Protein AF-A0AAN6J812-F1 (afdb_monomer_lite)

Organism: NCBI:txid329885

Radius of gyration: 15.07 Å; chains: 1; bounding box: 38×37×43 Å

Sequence (116 aa):
MFALNRSFHGETGRAHHDFEVKGHWKMIGSRSTVTFKNASDGTDVELEVKGDWMDKSADITFAGREVAKISRSFFNVRQLMGDSQSYQVTVAPNVDLSLIAAICVSLDEQQEEAKK

pLDDT: mean 70.8, std 16.21, range [29.94, 94.88]

Structure (mmCIF, N/CA/C/O backbone):
data_AF-A0AAN6J812-F1
#
_entry.id   AF-A0AAN6J812-F1
#
loop_
_atom_site.group_PDB
_atom_site.id
_atom_site.type_symbol
_atom_site.label_atom_id
_atom_site.label_alt_id
_atom_site.label_comp_id
_atom_site.label_asym_id
_atom_site.label_entity_id
_atom_site.label_seq_id
_atom_site.pdbx_PDB_ins_code
_atom_site.Cartn_x
_atom_site.Cartn_y
_atom_site.Cartn_z
_atom_site.occupancy
_atom_site.B_iso_or_equiv
_atom_site.auth_seq_id
_atom_site.auth_comp_id
_atom_site.auth_asym_id
_atom_site.auth_atom_id
_atom_site.pdbx_PDB_model_num
ATOM 1 N N . MET A 1 1 ? -13.532 25.525 1.239 1.00 36.16 1 MET A N 1
ATOM 2 C CA . MET A 1 1 ? -13.025 24.347 1.970 1.00 36.16 1 MET A CA 1
ATOM 3 C C . MET A 1 1 ? -11.851 23.811 1.165 1.00 36.16 1 MET A C 1
ATOM 5 O O . MET A 1 1 ? -12.066 23.210 0.123 1.00 36.16 1 MET A O 1
ATOM 9 N N . PHE A 1 2 ? -10.627 24.192 1.531 1.00 29.94 2 PHE A N 1
ATOM 10 C CA . PHE A 1 2 ? -9.415 23.796 0.810 1.00 29.94 2 PHE A CA 1
ATOM 11 C C . PHE A 1 2 ? -8.985 22.423 1.334 1.00 29.94 2 PHE A C 1
ATOM 13 O O . PHE A 1 2 ? -8.663 22.304 2.511 1.00 29.94 2 PHE A O 1
ATOM 20 N N . ALA A 1 3 ? -9.048 21.385 0.498 1.00 38.84 3 ALA A N 1
ATOM 21 C CA . ALA A 1 3 ? -8.499 20.076 0.840 1.00 38.84 3 ALA A CA 1
ATOM 22 C C . ALA A 1 3 ? -6.969 20.187 0.839 1.00 38.84 3 ALA A C 1
ATOM 24 O O . ALA A 1 3 ? -6.370 20.517 -0.188 1.00 38.84 3 ALA A O 1
ATOM 25 N N . LEU A 1 4 ? -6.340 19.973 1.994 1.00 42.50 4 LEU A N 1
ATOM 26 C CA . LEU A 1 4 ? -4.889 19.924 2.097 1.00 42.50 4 LEU A CA 1
ATOM 27 C C . LEU A 1 4 ? -4.440 18.551 1.575 1.00 42.50 4 LEU A C 1
ATOM 29 O O . LEU A 1 4 ? -4.399 17.573 2.312 1.00 42.50 4 LEU A O 1
ATOM 33 N N . ASN A 1 5 ? -4.175 18.463 0.272 1.00 51.84 5 ASN A N 1
ATOM 34 C CA . ASN A 1 5 ? -3.677 17.245 -0.365 1.00 51.84 5 ASN A CA 1
ATOM 35 C C . ASN A 1 5 ? -2.227 17.007 0.088 1.00 51.84 5 ASN A C 1
ATOM 37 O O . ASN A 1 5 ? -1.296 17.470 -0.571 1.00 51.84 5 ASN A O 1
ATOM 41 N N . ARG A 1 6 ? -2.010 16.347 1.233 1.00 58.78 6 ARG A N 1
ATOM 42 C CA . ARG A 1 6 ? -0.656 15.929 1.619 1.00 58.78 6 ARG A CA 1
ATOM 43 C C . ARG A 1 6 ? -0.224 14.736 0.780 1.00 58.78 6 ARG A C 1
ATOM 45 O O . ARG A 1 6 ? -0.873 13.692 0.762 1.00 58.78 6 ARG A O 1
ATOM 52 N N . SER A 1 7 ? 0.894 14.912 0.096 1.00 63.38 7 SER A N 1
ATOM 53 C CA . SER A 1 7 ? 1.699 13.845 -0.484 1.00 63.38 7 SER A CA 1
ATOM 54 C C . SER A 1 7 ? 2.796 13.457 0.500 1.00 63.38 7 SER A C 1
ATOM 56 O O . SER A 1 7 ? 3.420 14.332 1.100 1.00 63.38 7 SER A O 1
ATOM 58 N N . PHE A 1 8 ? 3.049 12.160 0.635 1.00 70.75 8 PHE A N 1
ATOM 59 C CA . PHE A 1 8 ? 4.192 11.645 1.380 1.00 70.75 8 PHE A CA 1
ATOM 60 C C . PHE A 1 8 ? 5.271 11.242 0.375 1.00 70.75 8 PHE A C 1
ATOM 62 O O . PHE A 1 8 ? 4.976 10.618 -0.642 1.00 70.75 8 PHE A O 1
ATOM 69 N N . HIS A 1 9 ? 6.520 11.619 0.630 1.00 69.31 9 HIS A N 1
ATOM 70 C CA . HIS A 1 9 ? 7.652 11.242 -0.212 1.00 69.31 9 HIS A CA 1
ATOM 71 C C . HIS A 1 9 ? 8.546 10.276 0.566 1.00 69.31 9 HIS A C 1
ATOM 73 O O . HIS A 1 9 ? 8.934 10.574 1.695 1.00 69.31 9 HIS A O 1
ATOM 79 N N . GLY A 1 10 ? 8.805 9.102 -0.010 1.00 66.19 10 GLY A N 1
ATOM 80 C CA . GLY A 1 10 ? 9.692 8.093 0.547 1.00 66.19 10 GLY A CA 1
ATOM 81 C C . GLY A 1 10 ? 11.048 8.145 -0.144 1.00 66.19 10 GLY A C 1
ATOM 82 O O . GLY A 1 10 ? 11.158 7.827 -1.327 1.00 66.19 10 GLY A O 1
ATOM 83 N N . GLU A 1 11 ? 12.080 8.512 0.611 1.00 66.75 11 GLU A N 1
ATOM 84 C CA . GLU A 1 11 ? 13.467 8.521 0.145 1.00 66.75 11 GLU A CA 1
ATOM 85 C C . GLU A 1 11 ? 14.202 7.270 0.633 1.00 66.75 11 GLU A C 1
ATOM 87 O O . GLU A 1 11 ? 13.995 6.787 1.750 1.00 66.75 11 GLU A O 1
ATOM 92 N N . THR A 1 12 ? 15.110 6.755 -0.190 1.00 62.31 12 THR A N 1
ATOM 93 C CA . THR A 1 12 ? 16.027 5.675 0.189 1.00 62.31 12 THR A CA 1
ATOM 94 C C . THR A 1 12 ? 17.444 6.216 0.390 1.00 62.31 12 TH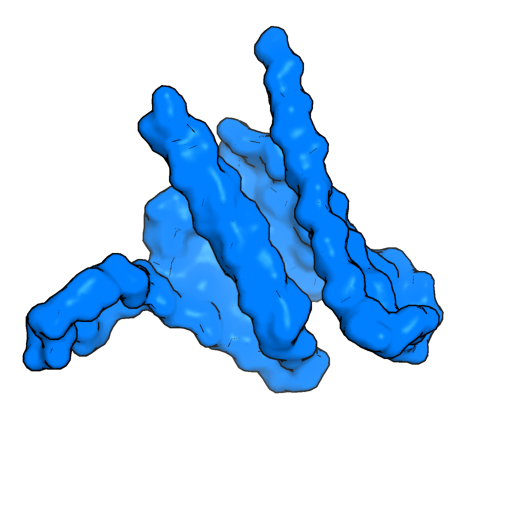R A C 1
ATOM 96 O O . THR A 1 12 ? 17.891 7.128 -0.301 1.00 62.31 12 THR A O 1
ATOM 99 N N . GLY A 1 13 ? 18.211 5.619 1.306 1.00 58.75 13 GLY A N 1
ATOM 100 C CA . GLY A 1 13 ? 19.584 6.050 1.613 1.00 58.75 13 GLY A CA 1
ATOM 101 C C . GLY A 1 13 ? 20.613 5.825 0.491 1.00 58.75 13 GLY A C 1
ATOM 102 O O . GLY A 1 13 ? 21.769 6.219 0.632 1.00 58.75 13 GLY A O 1
ATOM 103 N N . ARG A 1 14 ? 20.233 5.177 -0.618 1.00 54.50 14 ARG A N 1
ATOM 104 C CA . ARG A 1 14 ? 21.053 5.037 -1.832 1.00 54.50 14 ARG A CA 1
ATOM 105 C C . ARG A 1 14 ? 20.247 5.553 -3.015 1.00 54.50 14 ARG A C 1
ATOM 107 O O . ARG A 1 14 ? 19.221 4.960 -3.298 1.00 54.50 14 ARG A O 1
ATOM 114 N N . ALA A 1 15 ? 20.741 6.594 -3.685 1.00 51.31 15 ALA A N 1
ATOM 115 C CA . ALA A 1 15 ? 20.106 7.449 -4.704 1.00 51.31 15 ALA A CA 1
ATOM 116 C C . ALA A 1 15 ? 19.455 6.774 -5.948 1.00 51.31 15 ALA A C 1
ATOM 118 O O . ALA A 1 15 ? 19.659 7.230 -7.068 1.00 51.31 15 ALA A O 1
ATOM 119 N N . HIS A 1 16 ? 18.714 5.675 -5.797 1.00 50.47 16 HIS A N 1
ATOM 120 C CA . HIS A 1 16 ? 18.208 4.859 -6.904 1.00 50.47 16 HIS A CA 1
ATOM 121 C C . HIS A 1 16 ? 16.786 4.298 -6.725 1.00 50.47 16 HIS A C 1
ATOM 123 O O . HIS A 1 16 ? 16.309 3.638 -7.644 1.00 50.47 16 HIS A O 1
ATOM 129 N N . HIS A 1 17 ? 16.087 4.539 -5.608 1.00 51.81 17 HIS A N 1
ATOM 130 C CA . HIS A 1 17 ? 14.723 4.018 -5.404 1.00 51.81 17 HIS A CA 1
ATOM 131 C C . HIS A 1 17 ? 13.819 5.025 -4.685 1.00 51.81 17 HIS A C 1
ATOM 133 O O . HIS A 1 17 ? 13.428 4.816 -3.538 1.00 51.81 17 HIS A O 1
ATOM 139 N N . ASP A 1 18 ? 13.496 6.117 -5.370 1.00 58.28 18 ASP A N 1
ATOM 140 C CA . ASP A 1 18 ? 12.551 7.112 -4.871 1.00 58.28 18 ASP A CA 1
ATOM 141 C C . ASP A 1 18 ? 11.130 6.608 -5.143 1.00 58.28 18 ASP A C 1
ATOM 143 O O . ASP A 1 18 ? 10.756 6.392 -6.299 1.00 58.28 18 ASP A O 1
ATOM 147 N N . PHE A 1 19 ? 10.329 6.405 -4.096 1.00 58.31 19 PHE A N 1
ATOM 148 C CA . PHE A 1 19 ? 8.894 6.204 -4.271 1.00 58.31 19 PHE A CA 1
ATOM 149 C C . PHE A 1 19 ? 8.165 7.416 -3.699 1.00 58.31 19 PHE A C 1
ATOM 151 O O . PHE A 1 19 ? 8.302 7.796 -2.539 1.00 58.31 19 PHE A O 1
ATOM 158 N N . GLU A 1 20 ? 7.377 8.065 -4.541 1.00 57.50 20 GLU A N 1
ATOM 159 C CA . GLU A 1 20 ? 6.517 9.159 -4.124 1.00 57.50 20 GLU A CA 1
ATOM 160 C C . GLU A 1 20 ? 5.117 8.590 -3.900 1.00 57.50 20 GLU A C 1
ATOM 162 O O . GLU A 1 20 ? 4.601 7.901 -4.768 1.00 57.50 20 GLU A O 1
ATOM 167 N N . VAL A 1 21 ? 4.504 8.845 -2.745 1.00 57.91 21 VAL A N 1
ATOM 168 C CA . VAL A 1 21 ? 3.088 8.568 -2.478 1.00 57.91 21 VAL A CA 1
ATOM 169 C C . VAL A 1 21 ? 2.358 9.895 -2.657 1.00 57.91 21 VAL A C 1
ATOM 171 O O . VAL A 1 21 ? 2.111 10.637 -1.698 1.00 57.91 21 VAL A O 1
ATOM 174 N N . LYS A 1 22 ? 2.032 10.250 -3.908 1.00 54.94 22 LYS A N 1
ATOM 175 C CA . LYS A 1 22 ? 1.231 11.461 -4.137 1.00 54.94 22 LYS A CA 1
ATOM 176 C C . LYS A 1 22 ? -0.186 11.213 -3.677 1.00 54.94 22 LYS A C 1
ATOM 178 O O . LYS A 1 22 ? -0.885 10.325 -4.160 1.00 54.94 22 LYS A O 1
ATOM 183 N N . GLY A 1 23 ? -0.594 12.030 -2.723 1.00 51.88 23 GLY A N 1
ATOM 184 C CA . GLY A 1 23 ? -1.890 11.927 -2.120 1.00 51.88 23 GLY A CA 1
ATOM 185 C C . GLY A 1 23 ? -2.940 12.767 -2.822 1.00 51.88 23 GLY A C 1
ATOM 186 O O . GLY A 1 23 ? -3.047 13.959 -2.552 1.00 51.88 23 GLY A O 1
ATOM 187 N N . HIS A 1 24 ? -3.798 12.140 -3.622 1.00 50.41 24 HIS A N 1
ATOM 188 C CA . HIS A 1 24 ? -5.097 12.713 -3.985 1.00 50.41 24 HIS A CA 1
ATOM 189 C C . HIS A 1 24 ? -6.187 12.092 -3.107 1.00 50.41 24 HIS A C 1
ATOM 191 O O . HIS A 1 24 ? -7.034 11.326 -3.562 1.00 50.41 24 HIS A O 1
ATOM 197 N N . TRP A 1 25 ? -6.136 12.401 -1.812 1.00 51.75 25 TRP A N 1
ATOM 198 C CA . TRP A 1 25 ? -7.048 11.848 -0.813 1.00 51.75 25 TRP A CA 1
ATOM 199 C C . TRP A 1 25 ? -8.340 12.652 -0.843 1.00 51.75 25 TRP A C 1
ATOM 201 O O . TRP A 1 25 ? -8.452 13.726 -0.251 1.00 51.75 25 TRP A O 1
ATOM 211 N N . LYS A 1 26 ? -9.336 12.163 -1.583 1.00 45.56 26 LYS A N 1
ATOM 212 C CA . LYS A 1 26 ? -10.686 12.720 -1.506 1.00 45.56 26 LYS A CA 1
ATOM 213 C C . LYS A 1 26 ? -11.376 12.096 -0.299 1.00 45.56 26 LYS A C 1
ATOM 215 O O . LYS A 1 26 ? -11.963 11.027 -0.392 1.00 45.56 26 LYS A O 1
ATOM 220 N N . MET A 1 27 ? -11.308 12.800 0.828 1.00 44.38 27 MET A N 1
ATOM 221 C CA . MET A 1 27 ? -11.953 12.488 2.114 1.00 44.38 27 MET A CA 1
ATOM 222 C C . MET A 1 27 ? -13.499 12.533 2.061 1.00 44.38 27 MET A C 1
ATOM 224 O O . MET A 1 27 ? -14.136 12.991 3.001 1.00 44.38 27 MET A O 1
ATOM 228 N N . ILE A 1 28 ? -14.132 12.122 0.955 1.00 37.34 28 ILE A N 1
ATOM 229 C CA . ILE A 1 28 ? -15.586 11.944 0.834 1.00 37.34 28 ILE A CA 1
ATOM 230 C C . ILE A 1 28 ? -15.832 10.741 -0.094 1.00 37.34 28 ILE A C 1
ATOM 232 O O . ILE A 1 28 ? -15.758 10.873 -1.314 1.00 37.34 28 ILE A O 1
ATOM 236 N N . GLY A 1 29 ? -16.125 9.574 0.494 1.00 49.81 29 GLY A N 1
ATOM 237 C CA . GLY A 1 29 ? -16.498 8.342 -0.220 1.00 49.81 29 GLY A CA 1
ATOM 238 C C . GLY A 1 29 ? -15.321 7.438 -0.616 1.00 49.81 29 GLY A C 1
ATOM 239 O O . GLY A 1 29 ? -14.982 7.379 -1.789 1.00 49.81 29 GLY A O 1
ATOM 240 N N . SER A 1 30 ? -14.711 6.774 0.378 1.00 56.97 30 SER A N 1
ATOM 241 C CA . SER A 1 30 ? -13.866 5.548 0.376 1.00 56.97 30 SER A CA 1
ATOM 242 C C . SER A 1 30 ? -12.996 5.155 -0.839 1.00 56.97 30 SER A C 1
ATOM 244 O O . SER A 1 30 ? -12.638 3.982 -0.971 1.00 56.97 30 SER A O 1
ATOM 246 N N . ARG A 1 31 ? -12.610 6.083 -1.717 1.00 64.06 31 ARG A N 1
ATOM 247 C CA . ARG A 1 31 ? -11.664 5.827 -2.809 1.00 64.06 31 ARG A CA 1
ATOM 248 C C . ARG A 1 31 ? -10.508 6.813 -2.730 1.00 64.06 31 ARG A C 1
ATOM 250 O O . ARG A 1 31 ? -10.663 7.989 -3.058 1.00 64.06 31 ARG A O 1
ATOM 257 N N . SER A 1 32 ? -9.358 6.302 -2.314 1.00 71.88 32 SER A N 1
ATOM 258 C CA . SER A 1 32 ? -8.083 7.018 -2.341 1.00 71.88 32 SER A CA 1
ATOM 259 C C . SER A 1 32 ? -7.198 6.432 -3.432 1.00 71.88 32 SER A C 1
ATOM 261 O O . SER A 1 32 ? -7.303 5.252 -3.764 1.00 71.88 32 SER A O 1
ATOM 263 N N . THR A 1 33 ? -6.316 7.253 -3.985 1.00 75.69 33 THR A N 1
ATOM 264 C CA . THR A 1 33 ? -5.387 6.839 -5.036 1.00 75.69 33 THR A CA 1
ATOM 265 C C . THR A 1 33 ? -3.955 7.069 -4.568 1.00 75.69 33 THR A C 1
ATOM 267 O O . THR A 1 33 ? -3.648 8.136 -4.035 1.00 75.69 33 THR A O 1
ATOM 270 N N . VAL A 1 34 ? -3.089 6.079 -4.777 1.00 76.31 34 VAL A N 1
ATOM 271 C CA . VAL A 1 34 ? -1.643 6.158 -4.545 1.00 76.31 34 VAL A CA 1
ATOM 272 C C . VAL A 1 34 ? -0.945 6.072 -5.892 1.00 76.31 34 VAL A C 1
ATOM 274 O O . VAL A 1 34 ? -1.042 5.050 -6.564 1.00 76.31 34 VAL A O 1
ATOM 277 N N . THR A 1 35 ? -0.224 7.118 -6.286 1.00 76.88 35 THR A N 1
ATOM 278 C CA . THR A 1 35 ? 0.583 7.090 -7.514 1.00 76.88 35 THR A CA 1
ATOM 279 C C . THR A 1 35 ? 2.061 7.084 -7.177 1.00 76.88 35 THR A C 1
ATOM 281 O O . THR A 1 35 ? 2.470 7.956 -6.415 1.00 76.88 35 THR A O 1
ATOM 284 N N . PHE A 1 36 ? 2.839 6.188 -7.784 1.00 73.69 36 PHE A N 1
ATOM 285 C CA . PHE A 1 36 ? 4.296 6.105 -7.641 1.00 73.69 36 PHE A CA 1
ATOM 286 C C . PHE A 1 36 ? 4.959 5.763 -8.981 1.00 73.69 36 PHE A C 1
ATOM 288 O O . PHE A 1 36 ? 4.298 5.291 -9.904 1.00 73.69 36 PHE A O 1
ATOM 295 N N . LYS A 1 37 ? 6.274 5.970 -9.092 1.00 73.94 37 LYS A N 1
ATOM 296 C CA . LYS A 1 37 ? 7.061 5.485 -10.231 1.00 73.94 37 LYS A CA 1
ATOM 297 C C . LYS A 1 37 ? 7.658 4.121 -9.886 1.00 73.94 37 LYS A C 1
ATOM 299 O O . LYS A 1 37 ? 8.367 3.993 -8.891 1.00 73.94 37 LYS A O 1
ATOM 304 N N . ASN A 1 38 ? 7.366 3.098 -10.682 1.00 74.94 38 ASN A N 1
ATOM 305 C CA . ASN A 1 38 ? 7.905 1.760 -10.479 1.00 74.94 38 ASN A CA 1
ATOM 306 C C . ASN A 1 38 ? 9.416 1.764 -10.718 1.00 74.94 38 ASN A C 1
ATOM 308 O O . ASN A 1 38 ? 9.891 2.136 -11.788 1.00 74.94 38 ASN A O 1
ATOM 312 N N . ALA A 1 39 ? 10.183 1.325 -9.726 1.00 70.62 39 ALA A N 1
ATOM 313 C CA . ALA A 1 39 ? 11.633 1.340 -9.816 1.00 70.62 39 ALA A CA 1
ATOM 314 C C . ALA A 1 39 ? 12.204 0.321 -10.819 1.00 70.62 39 ALA A C 1
ATOM 316 O O . ALA A 1 39 ? 13.334 0.484 -11.269 1.00 70.62 39 ALA A O 1
ATOM 317 N N . SER A 1 40 ? 11.459 -0.736 -11.166 1.00 72.88 40 SER A N 1
ATOM 318 C CA . SER A 1 40 ? 11.945 -1.771 -12.091 1.00 72.88 40 SER A CA 1
ATOM 319 C C . SER A 1 40 ? 11.938 -1.333 -13.557 1.00 72.88 40 SER A C 1
ATOM 321 O O . SER A 1 40 ? 12.786 -1.782 -14.324 1.00 72.88 40 SER A O 1
ATOM 323 N N . ASP A 1 41 ? 10.992 -0.484 -13.957 1.00 79.69 41 ASP A N 1
ATOM 324 C CA . ASP A 1 41 ? 10.772 -0.112 -15.363 1.00 79.69 41 ASP A CA 1
ATOM 325 C C . ASP A 1 41 ? 10.505 1.388 -15.585 1.00 79.69 41 ASP A C 1
ATOM 327 O O . ASP A 1 41 ? 10.365 1.836 -16.722 1.00 79.69 41 ASP A O 1
ATOM 331 N N . GLY A 1 42 ? 10.455 2.185 -14.515 1.00 74.75 42 GLY A N 1
ATOM 332 C CA . GLY A 1 42 ? 10.199 3.620 -14.567 1.00 74.75 42 GLY A CA 1
ATOM 333 C C . GLY A 1 42 ? 8.758 3.990 -14.922 1.00 74.75 42 GLY A C 1
ATOM 334 O O . GLY A 1 42 ? 8.496 5.173 -15.159 1.00 74.75 42 GLY A O 1
ATOM 335 N N . THR A 1 43 ? 7.834 3.027 -14.977 1.00 81.31 43 THR A N 1
ATOM 336 C CA . THR A 1 43 ? 6.429 3.281 -15.318 1.00 81.31 43 THR A CA 1
ATOM 337 C C . THR A 1 43 ? 5.707 4.010 -14.193 1.00 81.31 43 THR A C 1
ATOM 339 O O . THR A 1 43 ? 5.972 3.783 -13.013 1.00 81.31 43 THR A O 1
ATOM 342 N N . ASP A 1 44 ? 4.795 4.911 -14.553 1.00 82.75 44 ASP A N 1
ATOM 343 C CA . ASP A 1 44 ? 3.9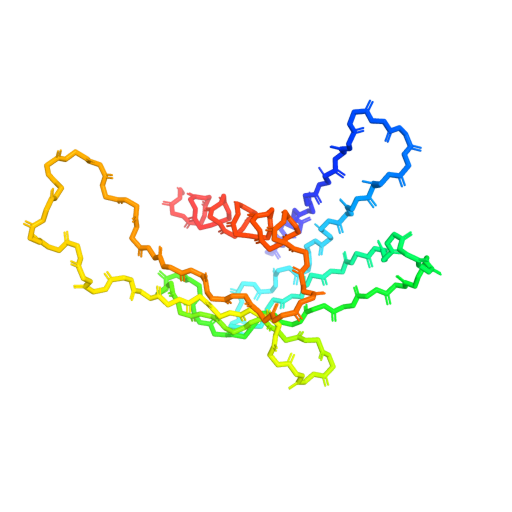13 5.532 -13.570 1.00 82.75 44 ASP A CA 1
ATOM 344 C C . ASP A 1 44 ? 2.797 4.544 -13.225 1.00 82.75 44 ASP A C 1
ATOM 346 O O . ASP A 1 44 ? 2.079 4.053 -14.098 1.00 82.75 44 ASP A O 1
ATOM 350 N N . VAL A 1 45 ? 2.687 4.229 -11.940 1.00 85.19 45 VAL A N 1
ATOM 351 C CA . VAL A 1 45 ? 1.755 3.249 -11.397 1.00 85.19 45 VAL A CA 1
ATOM 352 C C . VAL A 1 45 ? 0.739 3.956 -10.523 1.00 85.19 45 VAL A C 1
ATOM 354 O O . VAL A 1 45 ? 1.090 4.793 -9.695 1.00 85.19 45 VAL A O 1
ATOM 357 N N . GLU A 1 46 ? -0.522 3.567 -10.683 1.00 86.19 46 GLU A N 1
ATOM 358 C CA . GLU A 1 46 ? -1.640 4.025 -9.871 1.00 86.19 46 GLU A CA 1
ATOM 359 C C . GLU A 1 46 ? -2.277 2.840 -9.134 1.00 86.19 46 GLU A C 1
ATOM 361 O O . GLU A 1 46 ? -2.720 1.870 -9.754 1.00 86.19 46 GLU A O 1
ATOM 366 N N . LEU A 1 47 ? -2.329 2.923 -7.806 1.00 87.38 47 LEU A N 1
ATOM 367 C CA . LEU A 1 47 ? -3.065 2.004 -6.948 1.00 87.38 47 LEU A CA 1
ATOM 368 C C . LEU A 1 47 ? -4.335 2.674 -6.445 1.00 87.38 47 LEU A C 1
ATOM 370 O O . LEU A 1 47 ? -4.315 3.810 -5.974 1.00 87.38 47 LEU A O 1
ATOM 374 N N . GLU A 1 48 ? -5.430 1.929 -6.466 1.00 87.44 48 GLU A N 1
ATOM 375 C CA . GLU A 1 48 ? -6.695 2.350 -5.884 1.00 87.44 48 GLU A CA 1
ATOM 376 C C . GLU A 1 48 ? -6.869 1.691 -4.522 1.00 87.44 48 GLU A C 1
ATOM 378 O O . GLU A 1 48 ? -6.907 0.464 -4.422 1.00 87.44 48 GLU A O 1
ATOM 383 N N . VAL A 1 49 ? -7.032 2.508 -3.491 1.00 84.06 49 VAL A N 1
ATOM 384 C CA . VAL A 1 49 ? -7.435 2.085 -2.154 1.00 84.06 49 VAL A CA 1
ATOM 385 C C . VAL A 1 49 ? -8.946 2.250 -2.059 1.00 84.06 49 VAL A C 1
ATOM 387 O O . VAL A 1 49 ? -9.461 3.367 -2.124 1.00 84.06 49 VAL A O 1
ATOM 390 N N . LYS A 1 50 ? -9.660 1.133 -1.946 1.00 82.50 50 LYS A N 1
ATOM 391 C CA . LYS A 1 50 ? -11.118 1.071 -1.835 1.00 82.50 50 LYS A CA 1
ATOM 392 C C . LYS A 1 50 ? -11.507 0.595 -0.448 1.00 82.50 50 LYS A C 1
ATOM 394 O O . LYS A 1 50 ? -10.984 -0.405 0.025 1.00 82.50 50 LYS A O 1
ATOM 399 N N . GLY A 1 51 ? -12.479 1.255 0.165 1.00 75.50 51 GLY A N 1
ATOM 400 C CA . GLY A 1 51 ? -13.040 0.835 1.447 1.00 75.50 51 GLY A CA 1
ATOM 401 C C . GLY A 1 51 ? -12.809 1.842 2.563 1.00 75.50 51 GLY A C 1
ATOM 402 O O . GLY A 1 51 ? -12.353 2.965 2.345 1.00 75.50 51 GLY A O 1
ATOM 403 N N . ASP A 1 52 ? -13.200 1.445 3.764 1.00 72.56 52 ASP A N 1
ATOM 404 C CA . ASP A 1 52 ? -13.165 2.318 4.922 1.00 72.56 52 ASP A CA 1
ATOM 405 C C . ASP A 1 52 ? -11.889 2.070 5.726 1.00 72.56 52 ASP A C 1
ATOM 407 O O . ASP A 1 52 ? -11.776 1.145 6.538 1.00 72.56 52 ASP A O 1
ATOM 411 N N . TRP A 1 53 ? -10.897 2.923 5.474 1.00 69.44 53 TRP A N 1
ATOM 412 C CA . TRP A 1 53 ? -9.667 2.910 6.245 1.00 69.44 53 TRP A CA 1
ATOM 413 C C . TRP A 1 53 ? -9.912 3.270 7.717 1.00 69.44 53 TRP A C 1
ATOM 415 O O . TRP A 1 53 ? -9.266 2.655 8.562 1.00 69.44 53 TRP A O 1
ATOM 425 N N . MET A 1 54 ? -10.864 4.158 8.059 1.00 68.56 54 MET A N 1
ATOM 426 C CA . MET A 1 54 ? -11.205 4.458 9.466 1.00 68.56 54 MET A CA 1
ATOM 427 C C . MET A 1 54 ? -11.655 3.192 10.192 1.00 68.56 54 MET A C 1
ATOM 429 O O . MET A 1 54 ? -11.257 2.932 11.331 1.00 68.56 54 MET A O 1
ATOM 433 N N . ASP A 1 55 ? -12.392 2.338 9.485 1.00 67.62 55 ASP A N 1
ATOM 434 C CA . ASP A 1 55 ? -12.757 1.014 9.964 1.00 67.62 55 ASP A CA 1
ATOM 435 C C . ASP A 1 55 ? -11.680 -0.063 9.753 1.00 67.62 55 ASP A C 1
ATOM 437 O O . ASP A 1 55 ? -11.909 -1.237 10.039 1.00 67.62 55 ASP A O 1
ATOM 441 N N . LYS A 1 56 ? -10.463 0.310 9.352 1.00 75.06 56 LYS A N 1
ATOM 442 C CA . LYS A 1 56 ? -9.314 -0.582 9.115 1.00 75.06 56 LYS A CA 1
ATOM 443 C C . LYS A 1 56 ? -9.671 -1.749 8.192 1.00 75.06 56 LYS A C 1
ATOM 445 O O . LYS A 1 56 ? -9.280 -2.897 8.421 1.00 75.06 56 LYS A O 1
ATOM 450 N N . SER A 1 57 ? -10.465 -1.447 7.171 1.00 80.69 57 SER A N 1
ATOM 451 C CA . SER A 1 57 ? -10.962 -2.395 6.184 1.00 80.69 57 SER A CA 1
ATOM 452 C C . SER A 1 57 ? -10.877 -1.757 4.805 1.00 80.69 57 SER A C 1
ATOM 454 O O . SER A 1 57 ? -11.789 -1.047 4.379 1.00 80.69 57 SER A O 1
ATOM 456 N N . ALA A 1 58 ? -9.779 -2.015 4.100 1.00 86.38 58 ALA A N 1
ATOM 457 C CA . ALA A 1 58 ? -9.550 -1.463 2.773 1.00 86.38 58 ALA A CA 1
ATOM 458 C C . ALA A 1 58 ? -8.827 -2.464 1.869 1.00 86.38 58 ALA A C 1
ATOM 460 O O . ALA A 1 58 ? -7.918 -3.169 2.305 1.00 86.38 58 ALA A O 1
ATOM 461 N N . ASP A 1 59 ? -9.210 -2.481 0.600 1.00 90.69 59 ASP A N 1
ATOM 462 C CA . ASP A 1 59 ? -8.558 -3.240 -0.456 1.00 90.69 59 ASP A CA 1
ATOM 463 C C . ASP A 1 59 ? -7.690 -2.284 -1.283 1.00 90.69 59 ASP A C 1
ATOM 465 O O . ASP A 1 59 ? -8.131 -1.208 -1.688 1.00 90.69 59 ASP A O 1
ATOM 469 N N . ILE A 1 60 ? -6.448 -2.676 -1.551 1.00 91.44 60 ILE A N 1
ATOM 470 C CA . ILE A 1 60 ? -5.515 -1.953 -2.414 1.00 91.44 60 ILE A CA 1
ATOM 471 C C . ILE A 1 60 ? -5.437 -2.717 -3.730 1.00 91.44 60 ILE A C 1
ATOM 473 O O . ILE A 1 60 ? -5.091 -3.901 -3.756 1.00 91.44 60 ILE A O 1
ATOM 477 N N . THR A 1 61 ? -5.756 -2.048 -4.835 1.00 92.75 61 THR A N 1
ATOM 478 C CA . THR A 1 61 ? -5.844 -2.670 -6.158 1.00 92.75 61 THR A CA 1
ATOM 479 C C . THR A 1 61 ? -4.968 -1.962 -7.185 1.00 92.75 61 THR A C 1
ATOM 481 O O . THR A 1 61 ? -4.903 -0.739 -7.212 1.00 92.75 61 THR A O 1
ATOM 484 N N . PHE A 1 62 ? -4.328 -2.734 -8.059 1.00 91.19 62 PHE A N 1
ATOM 485 C CA . PHE A 1 62 ? -3.627 -2.258 -9.248 1.00 91.19 62 PHE A CA 1
ATOM 486 C C . PHE A 1 62 ? -4.383 -2.743 -10.484 1.00 91.19 62 PHE A C 1
ATOM 488 O O . PHE A 1 62 ? -4.565 -3.949 -10.653 1.00 91.19 62 PHE A O 1
ATOM 495 N N . ALA A 1 63 ? -4.865 -1.824 -11.327 1.00 89.38 63 ALA A N 1
ATOM 496 C CA . ALA A 1 63 ? -5.650 -2.159 -12.524 1.00 89.38 63 ALA A CA 1
ATOM 497 C C . ALA A 1 63 ? -6.810 -3.151 -12.248 1.00 89.38 63 ALA A C 1
ATOM 499 O O . ALA A 1 63 ? -7.075 -4.066 -13.025 1.00 89.38 63 ALA A O 1
ATOM 500 N N . GLY A 1 64 ? -7.483 -3.000 -11.100 1.00 87.69 64 GLY A N 1
ATOM 501 C CA . GLY A 1 64 ? -8.588 -3.868 -10.671 1.00 87.69 64 GLY A CA 1
ATOM 502 C C . GLY A 1 64 ? -8.178 -5.197 -10.022 1.00 87.69 64 GLY A C 1
ATOM 503 O O . GLY A 1 64 ? -9.048 -5.915 -9.534 1.00 87.69 64 GLY A O 1
ATOM 504 N N . ARG A 1 65 ? -6.882 -5.521 -9.960 1.00 92.44 65 ARG A N 1
ATOM 505 C CA . ARG A 1 65 ? -6.359 -6.695 -9.250 1.00 92.44 65 ARG A CA 1
ATOM 506 C C . ARG A 1 65 ? -5.946 -6.327 -7.830 1.00 92.44 65 ARG A C 1
ATOM 508 O O . ARG A 1 65 ? -5.195 -5.376 -7.644 1.00 92.44 65 ARG A O 1
ATOM 515 N N . GLU A 1 66 ? -6.386 -7.096 -6.839 1.00 94.06 66 GLU A N 1
ATOM 516 C CA . GLU A 1 66 ? -5.963 -6.923 -5.444 1.00 94.06 66 GLU A CA 1
ATOM 517 C C . GLU A 1 66 ? -4.456 -7.189 -5.294 1.00 94.06 66 GLU A C 1
ATOM 519 O O . GLU A 1 66 ? -3.957 -8.248 -5.685 1.00 94.06 66 GLU A O 1
ATOM 524 N N . VAL A 1 67 ? -3.737 -6.200 -4.759 1.00 94.62 67 VAL A N 1
ATOM 525 C CA . VAL A 1 67 ? -2.297 -6.271 -4.457 1.00 94.62 67 VAL A CA 1
ATOM 526 C C . VAL A 1 67 ? -2.033 -6.304 -2.958 1.00 94.62 67 VAL A C 1
ATOM 528 O O . VAL A 1 67 ? -1.030 -6.868 -2.525 1.00 94.62 67 VAL A O 1
ATOM 531 N N . ALA A 1 68 ? -2.939 -5.745 -2.159 1.00 94.56 68 ALA A N 1
ATOM 532 C CA . ALA A 1 68 ? -2.923 -5.881 -0.715 1.00 94.56 68 ALA A CA 1
ATOM 533 C C . ALA A 1 68 ? -4.325 -5.680 -0.136 1.00 94.56 68 ALA A C 1
ATOM 535 O O . ALA A 1 68 ? -5.168 -5.014 -0.733 1.00 94.56 68 ALA A O 1
ATOM 536 N N . LYS A 1 69 ? -4.549 -6.229 1.053 1.00 93.12 69 LYS A N 1
ATOM 537 C CA . LYS A 1 69 ? -5.803 -6.140 1.786 1.00 93.12 69 LYS A CA 1
ATOM 538 C C . LYS A 1 69 ? -5.552 -5.858 3.252 1.00 93.12 69 LYS A C 1
ATOM 540 O O . LYS A 1 69 ? -4.875 -6.623 3.937 1.00 93.12 69 LYS A O 1
ATOM 545 N N . ILE A 1 70 ? -6.144 -4.780 3.736 1.00 89.44 70 ILE A N 1
ATOM 546 C CA . ILE A 1 70 ? -6.157 -4.389 5.138 1.00 89.44 70 ILE A CA 1
ATOM 547 C C . ILE A 1 70 ? -7.402 -4.997 5.778 1.00 89.44 70 ILE A C 1
ATOM 549 O O . ILE A 1 70 ? -8.511 -4.893 5.254 1.00 89.44 70 ILE A O 1
ATOM 553 N N . SER A 1 71 ? 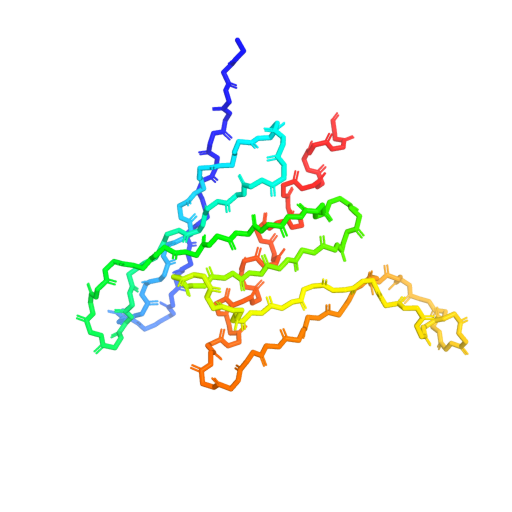-7.233 -5.655 6.919 1.00 85.31 71 SER A N 1
ATOM 554 C CA . SER A 1 71 ? -8.335 -6.245 7.678 1.00 85.31 71 SER A CA 1
ATOM 555 C C . SER A 1 71 ? -8.169 -5.984 9.169 1.00 85.31 71 SER A C 1
ATOM 557 O O . SER A 1 71 ? -7.061 -6.069 9.704 1.00 85.31 71 SER A O 1
ATOM 559 N N . ARG A 1 72 ? -9.278 -5.730 9.873 1.00 75.25 72 ARG A N 1
ATOM 560 C CA . ARG A 1 72 ? -9.279 -5.672 11.341 1.00 75.25 72 ARG A CA 1
ATOM 561 C C . ARG A 1 72 ? -8.765 -6.988 11.917 1.00 75.25 72 ARG A C 1
ATOM 563 O O . ARG A 1 72 ? -9.243 -8.066 11.568 1.00 75.25 72 ARG A O 1
ATOM 570 N N . SER A 1 73 ? -7.804 -6.892 12.831 1.00 66.94 73 SER A N 1
ATOM 571 C CA . SER A 1 73 ? -7.323 -8.058 13.567 1.00 66.94 73 SER A CA 1
ATOM 572 C C . SER A 1 73 ? -8.304 -8.375 14.698 1.00 66.94 73 SER A C 1
ATOM 574 O O . SER A 1 73 ? -8.381 -7.644 15.682 1.00 66.94 73 SER A O 1
ATOM 576 N N . PHE A 1 74 ? -9.070 -9.460 14.556 1.00 56.53 74 PHE A N 1
ATOM 577 C CA . PHE A 1 74 ? -9.969 -9.968 15.604 1.00 56.53 74 PHE A CA 1
ATOM 578 C C . PHE A 1 74 ? -9.269 -10.926 16.587 1.00 56.53 74 PHE A C 1
ATOM 580 O O . PHE A 1 74 ? -9.847 -11.301 17.605 1.00 56.53 74 PHE A O 1
ATOM 587 N N . PHE A 1 75 ? -8.025 -11.331 16.309 1.00 52.75 75 PHE A N 1
ATOM 588 C CA . PHE A 1 75 ? -7.374 -12.451 17.000 1.00 52.75 75 PHE A CA 1
ATOM 589 C C . PHE A 1 75 ? -6.574 -12.082 18.262 1.00 52.75 75 PHE A C 1
ATOM 591 O O . PHE A 1 75 ? -6.121 -12.982 18.963 1.00 52.75 75 PHE A O 1
ATOM 598 N N . ASN A 1 76 ? -6.451 -10.799 18.622 1.00 51.66 76 ASN A N 1
ATOM 599 C CA . ASN A 1 76 ? -5.555 -10.353 19.704 1.00 51.66 76 ASN A CA 1
ATOM 600 C C . ASN A 1 76 ? -6.233 -9.900 21.011 1.00 51.66 76 ASN A C 1
ATOM 602 O O . ASN A 1 76 ? -5.617 -9.198 21.806 1.00 51.66 76 ASN A O 1
ATOM 606 N N . VAL A 1 77 ? -7.458 -10.346 21.316 1.00 48.50 77 VAL A N 1
ATOM 607 C CA . VAL A 1 77 ? -8.048 -10.090 22.654 1.00 48.50 77 VAL A CA 1
ATOM 608 C C . VAL A 1 77 ? -7.377 -10.937 23.745 1.00 48.50 77 VAL A C 1
ATOM 610 O O . VAL A 1 77 ? -7.389 -10.570 24.916 1.00 48.50 77 VAL A O 1
ATOM 613 N N . ARG A 1 78 ? -6.766 -12.076 23.389 1.00 49.75 78 ARG A N 1
ATOM 614 C CA . ARG A 1 78 ? -6.308 -13.064 24.378 1.00 49.75 78 ARG A CA 1
ATOM 615 C C . ARG A 1 78 ? -4.818 -12.998 24.741 1.00 49.75 78 ARG A C 1
ATOM 617 O O . ARG A 1 78 ? -4.406 -13.830 25.543 1.00 49.75 78 ARG A O 1
ATOM 624 N N . GLN A 1 79 ? -4.020 -12.060 24.204 1.00 52.69 79 GLN A N 1
ATOM 625 C CA . GLN A 1 79 ? -2.558 -12.125 24.398 1.00 52.69 79 GLN A CA 1
ATOM 626 C C . GLN A 1 79 ? -1.774 -10.834 24.709 1.00 52.69 79 GLN A C 1
ATOM 628 O O . GLN A 1 79 ? -0.612 -10.972 25.071 1.00 52.69 79 GLN A O 1
ATOM 633 N N . LEU A 1 80 ? -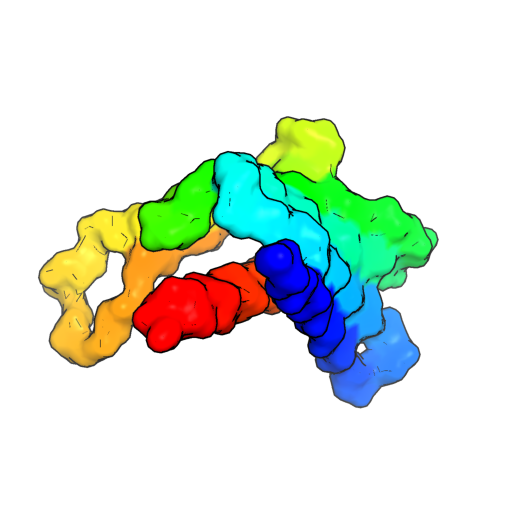2.304 -9.605 24.649 1.00 49.56 80 LEU A N 1
ATOM 634 C CA . LEU A 1 80 ? -1.422 -8.421 24.748 1.00 49.56 80 LEU A CA 1
ATOM 635 C C . LEU A 1 80 ? -1.924 -7.341 25.718 1.00 49.56 80 LEU A C 1
ATOM 637 O O . LEU A 1 80 ? -2.656 -6.424 25.360 1.00 49.56 80 LEU A O 1
ATOM 641 N N . MET A 1 81 ? -1.464 -7.450 26.967 1.00 49.28 81 MET A N 1
ATOM 642 C CA . MET A 1 81 ? -1.289 -6.311 27.867 1.00 49.28 81 MET A CA 1
ATOM 643 C C . MET A 1 81 ? -0.147 -5.449 27.303 1.00 49.28 81 MET A C 1
ATOM 645 O O . MET A 1 81 ? 1.012 -5.835 27.420 1.00 49.28 81 MET A O 1
ATOM 649 N N . GLY A 1 82 ? -0.465 -4.317 26.673 1.00 52.56 82 GLY A N 1
ATOM 650 C CA . GLY A 1 82 ? 0.528 -3.336 26.220 1.00 52.56 82 GLY A CA 1
ATOM 651 C C . GLY A 1 82 ? 0.330 -2.900 24.771 1.00 52.56 82 GLY A C 1
ATOM 652 O O . GLY A 1 82 ? 0.858 -3.525 23.864 1.00 52.56 82 GLY A O 1
ATOM 653 N N . ASP A 1 83 ? -0.426 -1.816 24.607 1.00 51.81 83 ASP A N 1
ATOM 654 C CA . ASP A 1 83 ? -0.553 -0.966 23.415 1.00 51.81 83 ASP A CA 1
ATOM 655 C C . ASP A 1 83 ? -1.027 -1.634 22.105 1.00 51.81 83 ASP A C 1
ATOM 657 O O . ASP A 1 83 ? -0.276 -2.161 21.286 1.00 51.81 83 ASP A O 1
ATOM 661 N N . SER A 1 84 ? -2.346 -1.611 21.898 1.00 52.44 84 SER A N 1
ATOM 662 C CA . SER A 1 84 ? -3.029 -2.287 20.796 1.00 52.44 84 SER A CA 1
ATOM 663 C C . SER A 1 84 ? -2.888 -1.551 19.457 1.00 52.44 84 SER A C 1
ATOM 665 O O . SER A 1 84 ? -3.649 -0.623 19.174 1.00 52.44 84 SER A O 1
ATOM 667 N N . GLN A 1 85 ? -2.016 -2.025 18.567 1.00 55.56 85 GLN A N 1
ATOM 668 C CA . GLN A 1 85 ? -2.116 -1.704 17.138 1.00 55.56 85 GLN A CA 1
ATOM 669 C C . GLN A 1 85 ? -2.936 -2.786 16.410 1.00 55.56 85 GLN A C 1
ATOM 671 O O . GLN A 1 85 ? -2.607 -3.969 16.424 1.00 55.56 85 GLN A O 1
ATOM 676 N N . SER A 1 86 ? -4.085 -2.379 15.855 1.00 67.31 86 SER A N 1
ATOM 677 C CA . SER A 1 86 ? -5.251 -3.244 15.595 1.00 67.31 86 SER A CA 1
ATOM 678 C C . SER A 1 86 ? -5.631 -3.407 14.116 1.00 67.31 86 SER A C 1
ATOM 680 O O . SER A 1 86 ? -6.770 -3.145 13.736 1.00 67.31 86 SER A O 1
ATOM 682 N N . TYR A 1 87 ? -4.712 -3.863 13.266 1.00 78.00 87 TYR A N 1
ATOM 683 C CA . TYR A 1 87 ? -5.049 -4.403 11.941 1.00 78.00 87 TYR A CA 1
ATOM 684 C C . TYR A 1 87 ? -3.945 -5.314 11.406 1.00 78.00 87 TYR A C 1
ATOM 686 O O . TYR A 1 87 ? -2.828 -5.318 11.914 1.00 78.00 87 TYR A O 1
ATOM 694 N N . GLN A 1 88 ? -4.284 -6.113 10.400 1.00 86.31 88 GLN A N 1
ATOM 695 C CA . GLN A 1 88 ? -3.347 -6.919 9.626 1.00 86.31 88 GLN A CA 1
ATOM 696 C C . GLN A 1 88 ? -3.421 -6.511 8.155 1.00 86.31 88 GLN A C 1
ATOM 698 O O . GLN A 1 88 ? -4.483 -6.108 7.674 1.00 86.31 88 GLN A O 1
ATOM 703 N N . VAL A 1 89 ? -2.308 -6.657 7.439 1.00 89.81 89 VAL A N 1
ATOM 704 C CA . VAL A 1 89 ? -2.239 -6.416 5.997 1.00 89.81 89 VAL A CA 1
ATOM 705 C C . VAL A 1 89 ? -1.777 -7.693 5.315 1.00 89.81 89 VAL A C 1
ATOM 707 O O . VAL A 1 89 ? -0.701 -8.208 5.604 1.00 89.81 89 VAL A O 1
ATOM 710 N N . THR A 1 90 ? -2.610 -8.224 4.429 1.00 92.88 90 THR A N 1
ATOM 711 C CA . THR A 1 90 ? -2.247 -9.337 3.547 1.00 92.88 90 THR A CA 1
ATOM 712 C C . THR A 1 90 ? -1.739 -8.751 2.243 1.00 92.88 90 THR A C 1
ATOM 714 O O . THR A 1 90 ? -2.406 -7.898 1.668 1.00 92.88 90 THR A O 1
ATOM 717 N N . VAL A 1 91 ? -0.573 -9.184 1.774 1.00 94.44 91 VAL A N 1
ATOM 718 C CA . VAL A 1 91 ? 0.055 -8.655 0.557 1.00 94.44 91 VAL A CA 1
ATOM 719 C C . VAL A 1 91 ? 0.177 -9.772 -0.470 1.00 94.44 91 VAL A C 1
ATOM 721 O O . VAL A 1 91 ? 0.571 -10.890 -0.134 1.00 94.44 91 VAL A O 1
ATOM 724 N N . ALA A 1 92 ? -0.205 -9.489 -1.715 1.00 94.88 92 ALA A N 1
ATOM 725 C CA . ALA A 1 92 ? -0.134 -10.459 -2.795 1.00 94.88 92 ALA A CA 1
ATOM 726 C C . ALA A 1 92 ? 1.331 -10.825 -3.119 1.00 94.88 92 ALA A C 1
ATOM 728 O O . ALA A 1 92 ? 2.239 -10.016 -2.913 1.00 94.88 92 ALA A O 1
ATOM 729 N N . PRO A 1 93 ? 1.592 -12.028 -3.662 1.00 92.31 93 PRO A N 1
ATOM 730 C CA . PRO A 1 93 ? 2.938 -12.411 -4.075 1.00 92.31 93 PRO A CA 1
ATOM 731 C C . PRO A 1 93 ? 3.536 -11.424 -5.085 1.00 92.31 93 PRO A C 1
ATOM 733 O O . PRO A 1 93 ? 2.840 -10.965 -5.991 1.00 92.31 93 PRO A O 1
ATOM 736 N N . ASN A 1 94 ? 4.844 -11.175 -4.969 1.00 86.94 94 ASN A N 1
ATOM 737 C CA . ASN A 1 94 ? 5.617 -10.254 -5.817 1.00 86.94 94 ASN A CA 1
ATOM 738 C C . ASN A 1 94 ? 5.221 -8.769 -5.707 1.00 86.94 94 ASN A C 1
ATOM 740 O O . ASN A 1 94 ? 5.565 -7.982 -6.585 1.00 86.94 94 ASN A O 1
ATOM 744 N N . VAL A 1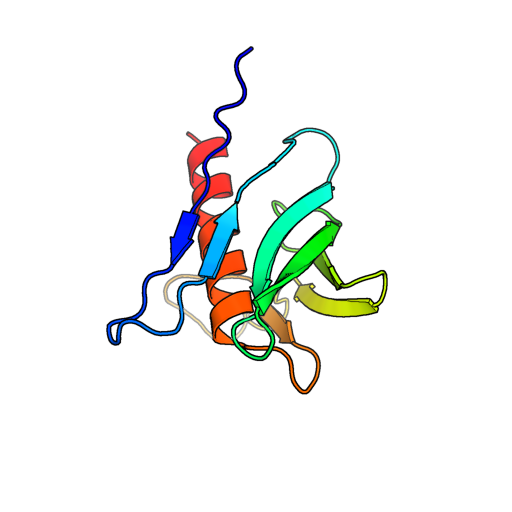 95 ? 4.524 -8.378 -4.639 1.00 88.12 95 VAL A N 1
ATOM 745 C CA . VAL A 1 95 ? 4.274 -6.971 -4.301 1.00 88.12 95 VAL A CA 1
ATOM 746 C C . VAL A 1 95 ? 5.283 -6.519 -3.243 1.00 88.12 95 VAL A C 1
ATOM 748 O O . VAL A 1 95 ? 5.589 -7.262 -2.309 1.00 88.12 95 VAL A O 1
ATOM 751 N N . ASP A 1 96 ? 5.813 -5.304 -3.391 1.00 84.94 96 ASP A N 1
ATOM 752 C CA . ASP A 1 96 ? 6.794 -4.731 -2.467 1.00 84.94 96 ASP A CA 1
ATOM 753 C C . ASP A 1 96 ? 6.160 -4.435 -1.095 1.00 84.94 96 ASP A C 1
ATOM 755 O O . ASP A 1 96 ? 5.281 -3.581 -0.959 1.00 84.94 96 ASP A O 1
ATOM 759 N N . LEU A 1 97 ? 6.625 -5.140 -0.060 1.00 87.94 97 LEU A N 1
ATOM 760 C CA . LEU A 1 97 ? 6.142 -4.977 1.313 1.00 87.94 97 LEU A CA 1
ATOM 761 C C . LEU A 1 97 ? 6.452 -3.593 1.894 1.00 87.94 97 LEU A C 1
ATOM 763 O O . LEU A 1 97 ? 5.660 -3.079 2.682 1.00 87.94 97 LEU A O 1
ATOM 767 N N . SER A 1 98 ? 7.574 -2.983 1.512 1.00 83.69 98 SER A N 1
ATOM 768 C CA . SER A 1 98 ? 7.988 -1.661 1.992 1.00 83.69 98 SER A CA 1
ATOM 769 C C . SER A 1 98 ? 7.075 -0.577 1.433 1.00 83.69 98 SER A C 1
ATOM 771 O O . SER A 1 98 ? 6.660 0.316 2.170 1.00 83.69 98 SER A O 1
ATOM 773 N N . LEU A 1 99 ? 6.692 -0.697 0.157 1.00 83.25 99 LEU A N 1
ATOM 774 C CA . LEU A 1 99 ? 5.702 0.184 -0.464 1.00 83.25 99 LEU A CA 1
ATOM 775 C C . LEU A 1 99 ? 4.355 0.090 0.263 1.00 83.25 99 LEU A C 1
ATOM 777 O O . LEU A 1 99 ? 3.783 1.112 0.639 1.00 83.25 99 LEU A O 1
ATOM 781 N N . ILE A 1 100 ? 3.858 -1.128 0.502 1.00 88.50 100 ILE A N 1
ATOM 782 C CA . ILE A 1 100 ? 2.587 -1.321 1.214 1.00 88.50 100 ILE A CA 1
ATOM 783 C C . ILE A 1 100 ? 2.664 -0.780 2.649 1.00 88.50 100 ILE A C 1
ATOM 785 O O . ILE A 1 100 ? 1.727 -0.121 3.099 1.00 88.50 100 ILE A O 1
ATOM 789 N N . ALA A 1 101 ? 3.776 -0.994 3.355 1.00 86.88 101 ALA A N 1
ATOM 790 C CA . ALA A 1 101 ? 3.981 -0.448 4.694 1.00 86.88 101 ALA A CA 1
ATOM 791 C C . ALA A 1 101 ? 3.965 1.089 4.694 1.00 86.88 101 ALA A C 1
ATOM 793 O O . ALA A 1 101 ? 3.299 1.694 5.532 1.00 86.88 101 ALA A O 1
ATOM 794 N N . ALA A 1 102 ? 4.626 1.729 3.728 1.00 81.50 102 ALA A N 1
ATOM 795 C CA . ALA A 1 102 ? 4.627 3.183 3.601 1.00 81.50 102 ALA A CA 1
ATOM 796 C C . ALA A 1 102 ? 3.230 3.748 3.296 1.00 81.50 102 ALA A C 1
ATOM 798 O O . ALA A 1 102 ? 2.851 4.786 3.843 1.00 81.50 102 ALA A O 1
ATOM 799 N N . ILE A 1 103 ? 2.436 3.046 2.479 1.00 82.75 103 ILE A N 1
ATOM 800 C CA . ILE A 1 103 ? 1.024 3.380 2.256 1.00 82.75 103 ILE A CA 1
ATOM 801 C C . ILE A 1 103 ? 0.250 3.299 3.578 1.00 82.75 103 ILE A C 1
ATOM 803 O O . ILE A 1 103 ? -0.475 4.234 3.903 1.00 82.75 103 ILE A O 1
ATOM 807 N N . CYS A 1 104 ? 0.441 2.242 4.372 1.00 85.38 104 CYS A N 1
ATOM 808 C CA . CYS A 1 104 ? -0.225 2.087 5.670 1.00 85.38 104 CYS A CA 1
ATOM 809 C C . CYS A 1 104 ? 0.142 3.208 6.653 1.00 85.38 104 CYS A C 1
ATOM 811 O O . CYS A 1 104 ? -0.752 3.803 7.244 1.00 85.38 104 CYS A O 1
ATOM 813 N N . VAL A 1 105 ? 1.426 3.564 6.763 1.00 84.56 105 VAL A N 1
ATOM 814 C CA . VAL A 1 105 ? 1.884 4.690 7.600 1.00 84.56 105 VAL A CA 1
ATOM 815 C C . VAL A 1 105 ? 1.264 6.009 7.137 1.00 84.56 105 VAL A C 1
ATOM 817 O O . VAL A 1 105 ? 0.773 6.783 7.955 1.00 84.56 105 VAL A O 1
ATOM 820 N N . SER A 1 106 ? 1.234 6.248 5.823 1.00 78.81 106 SER A N 1
ATOM 821 C CA . SER A 1 106 ? 0.611 7.447 5.247 1.00 78.81 106 SER A CA 1
ATOM 822 C C . SER A 1 106 ? -0.883 7.512 5.574 1.00 78.81 106 SER A C 1
ATOM 824 O O . SER A 1 106 ? -1.418 8.584 5.846 1.00 78.81 106 SER A O 1
ATOM 826 N N . LEU A 1 107 ? -1.562 6.363 5.540 1.00 78.56 107 LEU A N 1
ATOM 827 C CA . LEU A 1 107 ? -2.982 6.241 5.851 1.00 78.56 107 LEU A CA 1
ATOM 828 C C . LEU A 1 107 ? -3.241 6.455 7.352 1.00 78.56 107 LEU A C 1
ATOM 830 O O . LEU A 1 107 ? -4.209 7.132 7.707 1.00 78.56 107 LEU A O 1
ATOM 834 N N . ASP A 1 108 ? -2.398 5.916 8.233 1.00 79.69 108 ASP A N 1
ATOM 835 C CA . ASP A 1 108 ? -2.503 6.104 9.687 1.00 79.69 108 ASP A CA 1
ATOM 836 C C . ASP A 1 108 ? -2.305 7.579 10.078 1.00 79.69 108 ASP A C 1
ATOM 838 O O . ASP A 1 108 ? -3.143 8.132 10.792 1.00 79.69 108 ASP A O 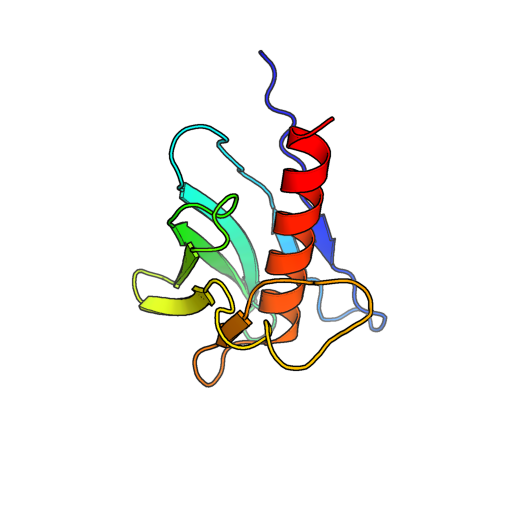1
ATOM 842 N N . GLU A 1 109 ? -1.277 8.252 9.549 1.00 78.56 109 GLU A N 1
ATOM 843 C CA . GLU A 1 109 ? -1.029 9.677 9.827 1.00 78.56 109 GLU A CA 1
ATOM 844 C C . GLU A 1 109 ? -2.234 10.546 9.436 1.00 78.56 109 GLU A C 1
ATOM 846 O O . GLU A 1 109 ? -2.649 11.433 10.181 1.00 78.56 109 GLU A O 1
ATOM 851 N N . GLN A 1 110 ? -2.870 10.252 8.298 1.00 73.75 110 GLN A N 1
ATOM 852 C CA . GLN A 1 110 ? -4.062 10.989 7.882 1.00 73.75 110 GLN A CA 1
ATOM 853 C C . GLN A 1 110 ? -5.273 10.768 8.782 1.00 73.75 110 GLN A C 1
ATOM 855 O O . GLN A 1 110 ? -6.041 11.705 9.008 1.00 73.75 110 GLN A O 1
ATOM 860 N N . GLN A 1 111 ? -5.463 9.555 9.306 1.00 74.88 111 GLN A N 1
ATOM 861 C CA . GLN A 1 111 ? -6.516 9.328 10.293 1.00 74.88 111 GLN A CA 1
ATOM 862 C C . GLN A 1 111 ? -6.271 10.108 11.577 1.00 74.88 111 GLN A C 1
ATOM 864 O O . GLN A 1 111 ? -7.214 10.675 12.126 1.00 74.88 111 GLN A O 1
ATOM 869 N N . GLU A 1 112 ? -5.038 10.105 12.079 1.00 75.62 112 GLU A N 1
ATOM 870 C CA . GLU A 1 112 ? -4.696 10.815 13.309 1.00 75.62 112 GLU A CA 1
ATOM 871 C C . GLU A 1 112 ? -4.887 12.330 13.158 1.00 75.62 112 GLU A C 1
ATOM 873 O O . GLU A 1 112 ? -5.373 12.979 14.084 1.00 75.62 112 GLU A O 1
ATOM 878 N N . GLU A 1 113 ? -4.608 12.902 11.983 1.00 68.44 113 GLU A N 1
ATOM 879 C CA . GLU A 1 113 ? -4.941 14.303 11.700 1.00 68.44 113 GLU A CA 1
ATOM 880 C C . GLU A 1 113 ? -6.450 14.553 11.611 1.00 68.44 113 GLU A C 1
ATOM 882 O O . GLU A 1 113 ? -6.922 15.542 12.160 1.00 68.44 113 GLU A O 1
ATOM 887 N N . ALA A 1 114 ? -7.225 13.669 10.975 1.00 65.56 114 ALA A N 1
ATOM 888 C CA . ALA A 1 114 ? -8.679 13.828 10.866 1.00 65.56 114 ALA A CA 1
ATOM 889 C C . ALA A 1 114 ? -9.414 13.765 12.220 1.00 65.56 114 ALA A C 1
ATOM 891 O O . ALA A 1 114 ? -10.564 14.196 12.315 1.00 65.56 114 ALA A O 1
ATOM 892 N N . LYS A 1 115 ? -8.772 13.210 13.256 1.00 60.41 115 LYS A N 1
ATOM 893 C CA . LYS A 1 115 ? -9.280 13.169 14.635 1.00 60.41 115 LYS A CA 1
ATOM 894 C C . LYS A 1 115 ? -8.957 14.433 15.451 1.00 60.41 115 LYS A C 1
ATOM 896 O O . LYS A 1 115 ? -9.550 14.585 16.520 1.00 60.41 115 LYS A O 1
ATOM 901 N N . LYS A 1 116 ? -8.020 15.283 15.008 1.00 49.41 116 LYS A N 1
ATOM 902 C CA . LYS A 1 116 ? -7.636 16.545 15.677 1.00 49.41 116 LYS A CA 1
ATOM 903 C C . LYS A 1 116 ? -8.567 17.691 15.293 1.00 49.41 116 LYS A C 1
ATOM 905 O O . LYS A 1 116 ? -8.839 18.512 16.196 1.00 49.41 116 LYS A O 1
#

Secondary structure (DSSP, 8-state):
-----PPEEE--SSTT--EEEEEE--SSSSEEEEEEE-TTT--EEEEEEEEETTTTEEEEEETTEEEEEEE---S-TTT--S-----EEEE-TT--HHHHHHHHHHHHHHHHHHT-

Foldseek 3Di:
DDPPFDKDWDDDPDHQDTWTQRWPDPPPAFWTKGWTQDSVPRDIFIWIWGDDVVQQFTFIDGPNHTQKTKAFDPPPPPPDPDDDPTIDMDGDPPHDPVVVVVVNVVSVVVVVVVVD

InterPro domains:
  IPR007612 LURP-one-related [PF04525] (17-108)
  IPR025659 Tubby-like, C-terminal [SSF54518] (11-109)
  IPR038595 LURP-one-related superfamily [G3DSA:2.40.160.200] (1-115)